Protein AF-A0A934ZPP3-F1 (afdb_monomer)

Structure (mmCIF, N/CA/C/O backbone):
data_AF-A0A934ZPP3-F1
#
_entry.id   AF-A0A934ZPP3-F1
#
loop_
_atom_site.group_PDB
_atom_site.id
_atom_site.type_symbol
_atom_site.label_atom_id
_atom_site.label_alt_id
_atom_site.label_comp_id
_atom_site.label_asym_id
_atom_site.label_entity_id
_atom_site.label_seq_id
_atom_site.pdbx_PDB_ins_code
_atom_site.Cartn_x
_atom_site.Cartn_y
_atom_site.Cartn_z
_atom_site.occupancy
_atom_site.B_iso_or_equiv
_atom_site.auth_seq_id
_atom_site.auth_comp_id
_atom_site.auth_asym_id
_atom_site.auth_atom_id
_atom_site.pdbx_PDB_model_num
ATOM 1 N N . MET A 1 1 ? -15.889 5.547 13.107 1.00 79.88 1 MET A N 1
ATOM 2 C CA . MET A 1 1 ? -14.913 4.543 12.633 1.00 79.88 1 MET A CA 1
ATOM 3 C C . MET A 1 1 ? -13.763 5.293 11.985 1.00 79.88 1 MET A C 1
ATOM 5 O O . MET 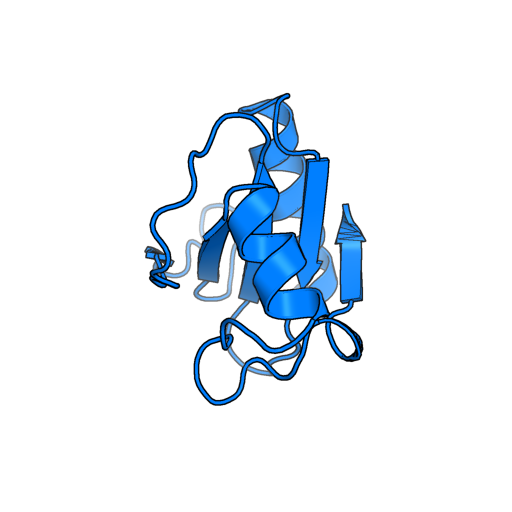A 1 1 ? -14.039 6.279 11.310 1.00 79.88 1 MET A O 1
ATOM 9 N N . LYS A 1 2 ? -12.511 4.902 12.248 1.00 90.88 2 LYS A N 1
ATOM 10 C CA . LYS A 1 2 ? -11.329 5.582 11.697 1.00 90.88 2 LYS A CA 1
ATOM 11 C C . LYS A 1 2 ? -11.332 5.494 10.155 1.00 90.88 2 LYS A C 1
ATOM 13 O O . LYS A 1 2 ? -11.633 4.409 9.657 1.00 90.88 2 LYS A O 1
ATOM 18 N N . PRO A 1 3 ? -11.051 6.563 9.387 1.00 95.50 3 PRO A N 1
ATOM 19 C CA . PRO A 1 3 ? -10.961 6.490 7.925 1.00 95.50 3 PRO A CA 1
ATOM 20 C C . PRO A 1 3 ? -9.889 5.493 7.454 1.00 95.50 3 PRO A C 1
ATOM 22 O O . PRO A 1 3 ? -8.825 5.407 8.065 1.00 95.50 3 PRO A O 1
ATOM 25 N N . ILE A 1 4 ? -10.123 4.790 6.338 1.00 96.88 4 ILE A N 1
ATOM 26 C CA . ILE A 1 4 ? -9.151 3.835 5.760 1.00 96.88 4 ILE A CA 1
ATOM 27 C C . ILE A 1 4 ? -7.798 4.503 5.505 1.00 96.88 4 ILE A C 1
ATOM 29 O O . ILE A 1 4 ? -6.770 3.937 5.854 1.00 96.88 4 ILE A O 1
ATOM 33 N N . LEU A 1 5 ? -7.787 5.732 4.978 1.00 97.44 5 LEU A N 1
ATOM 34 C CA . LEU A 1 5 ? -6.550 6.483 4.742 1.00 97.44 5 LEU A CA 1
ATOM 35 C C . LEU A 1 5 ? -5.753 6.745 6.030 1.00 97.44 5 LEU A C 1
ATOM 37 O O . LEU A 1 5 ? -4.525 6.757 5.999 1.00 97.44 5 LEU A O 1
ATOM 41 N N . GLU A 1 6 ? -6.438 6.981 7.148 1.00 97.50 6 GLU A N 1
ATOM 42 C CA . GLU A 1 6 ? -5.782 7.205 8.437 1.00 97.50 6 GLU A CA 1
ATOM 43 C C . GLU A 1 6 ? -5.149 5.902 8.942 1.00 97.50 6 GLU A C 1
ATOM 45 O O . GLU A 1 6 ? -3.959 5.892 9.241 1.00 97.50 6 GLU A O 1
ATOM 50 N N . VAL A 1 7 ? -5.888 4.783 8.906 1.00 97.75 7 VAL A N 1
ATOM 51 C CA . VAL A 1 7 ? -5.352 3.446 9.240 1.00 97.75 7 VAL A CA 1
ATOM 52 C C . VAL A 1 7 ? -4.180 3.074 8.326 1.00 97.75 7 VAL A C 1
ATOM 54 O O . VAL A 1 7 ? -3.155 2.592 8.795 1.00 97.75 7 VAL A O 1
ATOM 57 N N . ALA A 1 8 ? -4.298 3.330 7.022 1.00 98.25 8 ALA A N 1
ATOM 58 C CA . ALA A 1 8 ? -3.262 3.038 6.037 1.00 98.25 8 ALA A CA 1
ATOM 59 C C . ALA A 1 8 ? -1.956 3.787 6.334 1.00 98.25 8 ALA A C 1
ATOM 61 O O . ALA A 1 8 ? -0.882 3.201 6.249 1.00 98.25 8 ALA A O 1
ATOM 62 N N . ARG A 1 9 ? -2.040 5.067 6.719 1.00 98.12 9 ARG A N 1
ATOM 63 C CA . ARG A 1 9 ? -0.866 5.864 7.109 1.00 98.12 9 ARG A CA 1
ATOM 64 C C . ARG A 1 9 ? -0.231 5.364 8.398 1.00 98.12 9 ARG A C 1
ATOM 66 O O . ARG A 1 9 ? 0.989 5.340 8.490 1.00 98.12 9 ARG A O 1
ATOM 73 N N . GLU A 1 10 ? -1.035 4.969 9.381 1.00 97.44 10 GLU A N 1
ATOM 74 C CA . GLU A 1 10 ? -0.521 4.392 10.627 1.00 97.44 10 GLU A CA 1
ATOM 75 C C . GLU A 1 10 ? 0.239 3.089 10.370 1.00 97.44 10 GLU A C 1
ATOM 77 O O . GLU A 1 10 ? 1.365 2.948 10.841 1.00 97.44 10 GLU A O 1
ATOM 82 N N . LEU A 1 11 ? -0.332 2.185 9.565 1.00 97.50 11 LEU A N 1
ATOM 83 C CA . LEU A 1 11 ? 0.324 0.936 9.173 1.00 97.50 11 LEU A CA 1
ATOM 84 C C . LEU A 1 11 ? 1.605 1.195 8.370 1.00 97.50 11 LEU A C 1
ATOM 86 O O . LEU A 1 11 ? 2.651 0.652 8.710 1.00 97.50 11 LEU A O 1
ATOM 90 N N . ALA A 1 12 ? 1.554 2.082 7.371 1.00 97.75 12 ALA A N 1
ATOM 91 C CA . ALA A 1 12 ? 2.723 2.444 6.570 1.00 97.75 12 ALA A CA 1
ATOM 92 C C . ALA A 1 12 ? 3.860 3.022 7.432 1.00 97.75 12 ALA A C 1
ATOM 94 O O . ALA A 1 12 ? 5.023 2.661 7.262 1.00 97.75 12 ALA A O 1
ATOM 95 N N . ASN A 1 13 ? 3.533 3.896 8.389 1.00 96.62 13 ASN A N 1
ATOM 96 C CA . ASN A 1 13 ? 4.518 4.468 9.305 1.00 96.62 13 ASN A CA 1
ATOM 97 C C . ASN A 1 13 ? 5.098 3.416 10.257 1.00 96.62 13 ASN A C 1
ATOM 99 O O . ASN A 1 13 ? 6.300 3.444 10.515 1.00 96.62 13 ASN A O 1
ATOM 103 N N . ALA A 1 14 ? 4.270 2.495 10.760 1.00 95.00 14 ALA A N 1
ATOM 104 C CA . ALA A 1 14 ? 4.731 1.395 11.599 1.00 95.00 14 ALA A CA 1
ATOM 105 C C . ALA A 1 14 ? 5.696 0.481 10.830 1.00 95.00 14 ALA A C 1
ATOM 107 O O . ALA A 1 14 ? 6.786 0.206 11.316 1.00 95.00 14 ALA A O 1
ATOM 108 N N . HIS A 1 15 ? 5.357 0.090 9.599 1.00 93.81 15 HIS A N 1
ATOM 109 C CA . HIS A 1 15 ? 6.235 -0.743 8.775 1.00 93.81 15 HIS A CA 1
ATOM 110 C C . HIS A 1 15 ? 7.559 -0.044 8.449 1.00 93.81 15 HIS A C 1
ATOM 112 O O . HIS A 1 15 ? 8.605 -0.659 8.591 1.00 93.81 15 HIS A O 1
ATOM 118 N N . ARG A 1 16 ? 7.556 1.256 8.122 1.00 94.75 16 ARG A N 1
ATOM 119 C CA . ARG A 1 16 ? 8.798 2.027 7.899 1.00 94.75 16 ARG A CA 1
ATOM 120 C C . ARG A 1 16 ? 9.672 2.184 9.148 1.00 94.75 16 ARG A C 1
ATOM 122 O O . ARG A 1 16 ? 10.877 2.413 9.028 1.00 94.75 16 ARG A O 1
ATOM 129 N N . ALA A 1 17 ? 9.065 2.163 10.333 1.00 95.12 17 ALA A N 1
ATOM 130 C CA . ALA A 1 17 ? 9.803 2.208 11.590 1.00 95.12 17 ALA A CA 1
ATOM 131 C C . ALA A 1 17 ? 10.518 0.877 11.870 1.00 95.12 17 ALA A C 1
ATOM 133 O O . ALA A 1 17 ? 11.606 0.900 12.439 1.00 95.12 17 ALA A O 1
ATOM 134 N N . GLU A 1 18 ? 9.934 -0.243 11.435 1.00 94.19 18 GLU A N 1
ATOM 135 C CA . GLU A 1 18 ? 10.508 -1.589 11.563 1.00 94.19 18 GLU A CA 1
ATOM 136 C C . GLU A 1 18 ? 11.478 -1.938 10.414 1.00 94.19 18 GLU A C 1
ATOM 138 O O . GLU A 1 18 ? 12.531 -2.525 10.654 1.00 94.19 18 GLU A O 1
ATOM 143 N N . ASP A 1 19 ? 11.164 -1.545 9.173 1.00 92.94 19 ASP A N 1
ATOM 144 C CA . ASP A 1 19 ? 12.009 -1.708 7.984 1.00 92.94 19 ASP A CA 1
ATOM 145 C C . ASP A 1 19 ? 12.388 -0.350 7.371 1.00 92.94 19 ASP A C 1
ATOM 147 O O . ASP A 1 19 ? 11.654 0.252 6.579 1.00 92.94 19 ASP A O 1
ATOM 151 N N . HIS A 1 20 ? 13.599 0.109 7.689 1.00 93.69 20 HIS A N 1
ATOM 152 C CA . HIS A 1 20 ? 14.168 1.341 7.141 1.00 93.69 20 HIS A CA 1
ATOM 153 C C . HIS A 1 20 ? 14.487 1.270 5.637 1.00 93.69 20 HIS A C 1
ATOM 155 O O . HIS A 1 20 ? 14.711 2.314 5.014 1.00 93.69 20 HIS A O 1
ATOM 161 N N . GLU A 1 21 ? 14.485 0.078 5.029 1.00 96.69 21 GLU A N 1
ATOM 162 C CA . GLU A 1 21 ? 14.655 -0.077 3.584 1.00 96.69 21 GLU A CA 1
ATOM 163 C C . GLU A 1 21 ? 13.359 0.130 2.797 1.00 96.69 21 GLU A C 1
ATOM 165 O O . GLU A 1 21 ? 13.428 0.295 1.575 1.00 96.69 21 GLU A O 1
ATOM 170 N N . THR A 1 22 ? 12.206 0.243 3.469 1.00 96.94 22 THR A N 1
ATOM 171 C CA . THR A 1 22 ? 10.945 0.643 2.833 1.00 96.94 22 THR A CA 1
ATOM 172 C C . THR A 1 22 ? 11.068 2.066 2.278 1.00 96.94 22 THR A C 1
ATOM 174 O O . THR A 1 22 ? 11.155 3.060 3.009 1.00 96.94 22 THR A O 1
ATOM 177 N N . LYS A 1 23 ? 11.094 2.182 0.947 1.00 96.19 23 LYS A N 1
ATOM 178 C CA . LYS A 1 23 ? 11.320 3.444 0.229 1.00 96.19 23 LYS A CA 1
ATOM 179 C C . LYS A 1 23 ? 10.022 4.203 0.006 1.00 96.19 23 LYS A C 1
ATOM 181 O O . LYS A 1 23 ? 9.999 5.425 0.184 1.00 96.19 23 LYS A O 1
ATOM 186 N N . SER A 1 24 ? 8.956 3.494 -0.349 1.00 97.75 24 SER A N 1
ATOM 187 C CA . SER A 1 24 ? 7.637 4.074 -0.593 1.00 97.75 24 SER A CA 1
ATOM 188 C C . SER A 1 24 ? 6.517 3.112 -0.232 1.00 97.75 24 SER A C 1
ATOM 190 O O . SER A 1 24 ? 6.638 1.899 -0.390 1.00 97.75 24 SER A O 1
ATOM 192 N N . VAL A 1 25 ? 5.403 3.684 0.224 1.00 98.50 25 VAL A N 1
ATOM 193 C CA . VAL A 1 25 ? 4.157 2.953 0.457 1.00 98.50 25 VAL A CA 1
ATOM 194 C C . VAL A 1 25 ? 3.023 3.638 -0.289 1.00 98.50 25 VAL A C 1
ATOM 196 O O . VAL A 1 25 ? 2.838 4.857 -0.200 1.00 98.50 25 VAL A O 1
ATOM 199 N N . TYR A 1 26 ? 2.240 2.845 -1.009 1.00 98.69 26 TYR A N 1
ATOM 200 C CA . TYR A 1 26 ? 1.097 3.300 -1.782 1.00 98.69 26 TYR A CA 1
ATOM 201 C C . TYR A 1 26 ? -0.189 2.639 -1.295 1.00 98.69 26 TYR A C 1
ATOM 203 O O . TYR A 1 26 ? -0.203 1.466 -0.939 1.00 98.69 26 TYR A O 1
ATOM 211 N N . LEU A 1 27 ? -1.282 3.394 -1.319 1.00 98.62 27 LEU A N 1
ATOM 212 C CA . LEU A 1 27 ? -2.633 2.927 -1.046 1.00 98.62 27 LEU A CA 1
ATOM 213 C C . LEU A 1 27 ? -3.356 2.652 -2.368 1.00 98.62 27 LEU A C 1
ATOM 215 O O . LEU A 1 27 ? -3.500 3.559 -3.196 1.00 98.62 27 LEU A O 1
ATOM 219 N N . ALA A 1 28 ? -3.851 1.425 -2.530 1.00 98.31 28 ALA A N 1
ATOM 220 C CA . ALA A 1 28 ? -4.872 1.104 -3.521 1.00 98.31 28 ALA A CA 1
ATOM 221 C C . ALA A 1 28 ? -6.255 1.333 -2.896 1.00 98.31 28 ALA A C 1
ATOM 223 O O . ALA A 1 28 ? -6.586 0.735 -1.872 1.00 98.31 28 ALA A O 1
ATOM 224 N N . GLU A 1 29 ? -7.058 2.219 -3.482 1.00 95.94 29 GLU A N 1
ATOM 225 C CA . GLU A 1 29 ? -8.357 2.597 -2.912 1.00 95.94 29 GLU A CA 1
ATOM 226 C C . GLU A 1 29 ? -9.323 1.400 -2.867 1.00 95.94 29 GLU A C 1
ATOM 228 O O . GLU A 1 29 ? -9.495 0.657 -3.838 1.00 95.94 29 GLU A O 1
ATO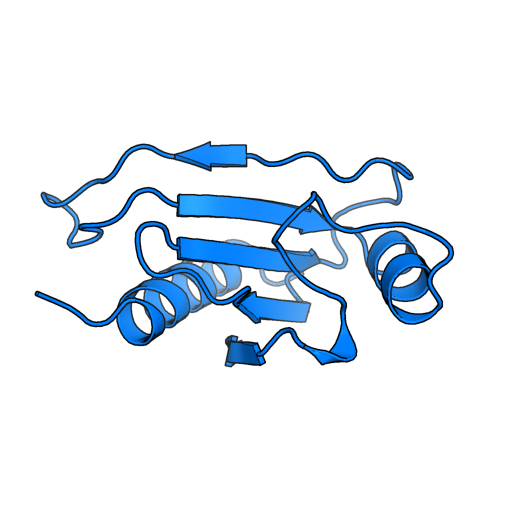M 233 N N . ASN A 1 30 ? -9.963 1.212 -1.715 1.00 96.19 30 ASN A N 1
ATOM 234 C CA . ASN A 1 30 ? -10.999 0.213 -1.492 1.00 96.19 30 ASN A CA 1
ATOM 235 C C . ASN A 1 30 ? -11.896 0.646 -0.323 1.00 96.19 30 ASN A C 1
ATOM 237 O O . ASN A 1 30 ? -11.432 1.304 0.604 1.00 96.19 30 ASN A O 1
ATOM 241 N N . GLU A 1 31 ? -13.174 0.271 -0.353 1.00 93.12 31 GLU A N 1
ATOM 242 C CA . GLU A 1 31 ? -14.161 0.690 0.655 1.00 93.12 31 GLU A CA 1
ATOM 243 C C . GLU A 1 31 ? -14.232 -0.231 1.888 1.00 93.12 31 GLU A C 1
ATOM 245 O O . GLU A 1 31 ? -14.921 0.087 2.859 1.00 93.12 31 GLU A O 1
ATOM 250 N N . HIS A 1 32 ? -13.563 -1.388 1.864 1.00 94.81 32 HIS A N 1
ATOM 251 C CA . HIS A 1 32 ? -13.772 -2.469 2.837 1.00 94.81 32 HIS A CA 1
ATOM 252 C C . HIS A 1 32 ? -12.485 -2.998 3.487 1.00 94.81 32 HIS A C 1
ATOM 254 O O . HIS A 1 32 ? -12.538 -3.493 4.613 1.00 94.81 32 HIS A O 1
ATOM 260 N N . GLU A 1 33 ? -11.337 -2.901 2.816 1.00 97.50 33 GLU A N 1
ATOM 261 C CA . GLU A 1 33 ? -10.036 -3.336 3.335 1.00 97.50 33 GLU A CA 1
ATOM 262 C C . GLU A 1 33 ? -8.943 -2.302 3.029 1.00 97.50 33 GLU A C 1
ATOM 264 O O . GLU A 1 33 ? -9.028 -1.545 2.063 1.00 97.50 33 GLU A O 1
ATOM 269 N N . VAL A 1 34 ? -7.896 -2.270 3.849 1.00 98.44 34 VAL A N 1
ATOM 270 C CA . VAL A 1 34 ? -6.701 -1.459 3.590 1.00 98.44 34 VAL A CA 1
ATOM 271 C C . VAL A 1 34 ? -5.801 -2.231 2.625 1.00 98.44 34 VAL A C 1
ATOM 273 O O . VAL A 1 34 ? -5.399 -3.349 2.930 1.00 98.44 34 VAL A O 1
ATOM 276 N N . ARG A 1 35 ? -5.459 -1.653 1.473 1.00 98.69 35 ARG A N 1
ATOM 277 C CA . ARG A 1 35 ? -4.581 -2.287 0.476 1.00 98.69 35 ARG A CA 1
ATOM 278 C C . ARG A 1 35 ? -3.306 -1.480 0.298 1.00 98.69 35 ARG A C 1
ATOM 280 O O . ARG A 1 35 ? -3.365 -0.361 -0.209 1.00 98.69 35 ARG A O 1
ATOM 287 N N . LEU A 1 36 ? -2.175 -2.039 0.708 1.00 98.69 36 LEU A N 1
ATOM 288 C CA . LEU A 1 36 ? -0.877 -1.377 0.642 1.00 98.69 36 LEU A CA 1
ATOM 289 C C . LEU A 1 36 ? 0.028 -2.042 -0.387 1.00 98.69 36 LEU A C 1
ATOM 291 O O . LEU A 1 36 ? 0.079 -3.266 -0.481 1.00 98.69 36 LEU A O 1
ATOM 295 N N . VAL A 1 37 ? 0.753 -1.220 -1.135 1.00 98.56 37 VAL A N 1
ATOM 296 C CA . VAL A 1 37 ? 1.914 -1.635 -1.922 1.00 98.56 37 VAL A CA 1
ATOM 297 C C . VAL A 1 37 ? 3.138 -1.015 -1.277 1.00 98.56 37 VAL A C 1
ATOM 299 O O . VAL A 1 37 ? 3.240 0.209 -1.216 1.00 98.56 37 VAL A O 1
ATOM 302 N N . GLU A 1 38 ? 4.042 -1.845 -0.786 1.00 98.12 38 GLU A N 1
ATOM 303 C CA . GLU A 1 38 ? 5.273 -1.430 -0.123 1.00 98.12 38 GLU A CA 1
ATOM 304 C C . GLU A 1 38 ? 6.449 -1.781 -1.018 1.00 98.12 38 GLU A C 1
ATOM 306 O O . GLU A 1 38 ? 6.641 -2.939 -1.390 1.00 98.12 38 GLU A O 1
ATOM 311 N N . VAL A 1 39 ? 7.219 -0.760 -1.380 1.00 98.06 39 VAL A N 1
ATOM 312 C CA . VAL A 1 39 ? 8.417 -0.899 -2.201 1.00 98.06 39 VAL A CA 1
ATOM 313 C C . VAL A 1 39 ? 9.617 -0.774 -1.282 1.00 98.06 39 VAL A C 1
ATOM 315 O O . VAL A 1 39 ? 9.836 0.284 -0.681 1.00 98.06 39 VAL A O 1
ATOM 318 N N . SER A 1 40 ? 10.392 -1.846 -1.162 1.00 96.88 40 SER A N 1
ATOM 319 C CA . SER A 1 40 ? 11.543 -1.910 -0.264 1.00 96.88 40 SER A CA 1
ATOM 320 C C . SER A 1 40 ? 12.823 -2.275 -1.007 1.00 96.88 40 SER A C 1
ATOM 322 O O . SER A 1 40 ? 12.826 -3.086 -1.932 1.00 96.88 40 SER A O 1
ATOM 324 N N . GLY A 1 41 ? 13.931 -1.665 -0.583 1.00 95.75 41 GLY A N 1
ATOM 325 C CA . GLY A 1 41 ? 15.272 -2.003 -1.066 1.00 95.75 41 GLY A CA 1
ATOM 326 C C . GLY A 1 41 ? 15.803 -3.329 -0.514 1.00 95.75 41 GLY A C 1
ATOM 327 O O . GLY A 1 41 ? 16.780 -3.856 -1.038 1.00 95.75 41 GLY A O 1
ATOM 328 N N . SER A 1 42 ? 15.170 -3.880 0.527 1.00 92.44 42 SER A N 1
ATOM 329 C CA . SER A 1 42 ? 15.558 -5.158 1.138 1.00 92.44 42 SER A CA 1
ATOM 330 C C . SER A 1 42 ? 14.962 -6.378 0.423 1.00 92.44 42 SER A C 1
ATOM 332 O O . SER A 1 42 ? 15.357 -7.510 0.707 1.00 92.44 42 SER A O 1
ATOM 334 N N . ILE A 1 43 ? 14.033 -6.162 -0.516 1.00 91.69 43 ILE A N 1
ATOM 335 C CA . ILE A 1 43 ? 13.314 -7.209 -1.244 1.00 91.69 43 ILE A CA 1
ATOM 336 C C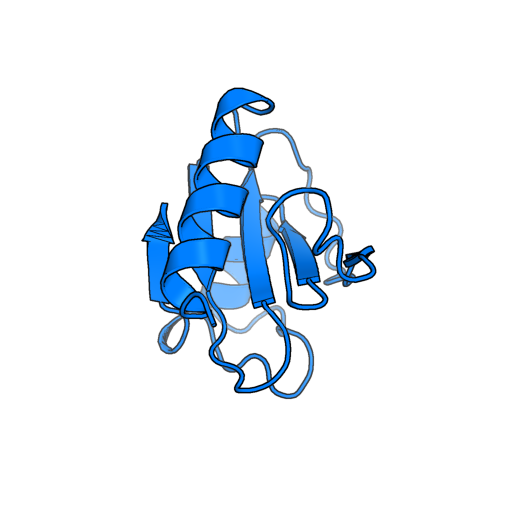 . ILE A 1 43 ? 13.893 -7.330 -2.656 1.00 91.69 43 ILE A C 1
ATOM 338 O O . ILE A 1 43 ? 13.951 -6.355 -3.403 1.00 91.69 43 ILE A O 1
ATOM 342 N N . GLY A 1 44 ? 14.319 -8.537 -3.031 1.00 91.19 44 GLY A N 1
ATOM 343 C CA . GLY A 1 44 ? 14.736 -8.838 -4.403 1.00 91.19 44 GLY A CA 1
ATOM 344 C C . GLY A 1 44 ? 13.545 -9.000 -5.351 1.00 91.19 44 GLY A C 1
ATOM 345 O O . GLY A 1 44 ? 12.429 -9.274 -4.912 1.00 91.19 44 GLY A O 1
ATOM 346 N N . SER A 1 45 ? 13.782 -8.877 -6.659 1.00 92.06 45 SER A N 1
ATOM 347 C CA . SER A 1 45 ? 12.756 -9.189 -7.661 1.00 92.06 45 SER A CA 1
ATOM 348 C C . SER A 1 45 ? 12.403 -10.675 -7.627 1.00 92.06 45 SER A C 1
ATOM 350 O O . SER A 1 45 ? 13.281 -11.539 -7.683 1.00 92.06 45 SER A O 1
ATOM 352 N N . SER A 1 46 ? 11.106 -10.964 -7.564 1.00 88.62 46 SER A N 1
ATOM 353 C CA . SER A 1 46 ? 10.569 -12.313 -7.770 1.00 88.62 46 SER A CA 1
ATOM 354 C C . SER A 1 46 ? 9.855 -12.439 -9.115 1.00 88.62 46 SER A C 1
ATOM 356 O O . SER A 1 46 ? 9.708 -13.541 -9.640 1.00 88.62 46 SER A O 1
ATOM 358 N N . GLY A 1 47 ? 9.407 -11.311 -9.681 1.00 90.88 47 GLY A N 1
ATOM 359 C CA . GLY A 1 47 ? 8.499 -11.291 -10.821 1.00 90.88 47 GLY A CA 1
ATOM 360 C C . GLY A 1 47 ? 7.083 -11.771 -10.499 1.00 90.88 47 GLY A C 1
ATOM 361 O O . GLY A 1 47 ? 6.270 -11.876 -11.416 1.00 90.88 47 GLY A O 1
ATOM 362 N N . GLU A 1 48 ? 6.775 -12.030 -9.228 1.00 92.75 48 GLU A N 1
ATOM 363 C CA . GLU A 1 48 ? 5.451 -12.391 -8.738 1.00 92.75 48 GLU A CA 1
ATOM 364 C C . GLU A 1 48 ? 4.907 -11.292 -7.818 1.00 92.75 48 GLU A C 1
ATOM 366 O O . GLU A 1 48 ? 5.619 -10.718 -6.999 1.00 92.75 48 GLU A O 1
ATOM 371 N N . VAL A 1 49 ? 3.608 -11.008 -7.930 1.00 96.44 49 VAL A N 1
ATOM 372 C CA . VAL A 1 49 ? 2.925 -10.011 -7.095 1.00 96.44 49 VAL A CA 1
ATOM 373 C C . VAL A 1 49 ? 1.963 -10.736 -6.160 1.00 96.44 49 VAL A C 1
ATOM 375 O O . VAL A 1 49 ? 0.809 -11.000 -6.507 1.00 96.44 49 VAL A O 1
ATOM 378 N N . LEU A 1 50 ? 2.460 -11.104 -4.976 1.00 95.56 50 LEU A N 1
ATOM 379 C CA . LEU A 1 50 ? 1.741 -11.953 -4.025 1.00 95.56 50 LEU A CA 1
ATOM 380 C C . LEU A 1 50 ? 1.135 -11.143 -2.860 1.00 95.56 50 LEU A C 1
ATOM 382 O O . LEU A 1 50 ? 1.870 -10.479 -2.130 1.00 95.56 50 LEU A O 1
ATOM 386 N N . PRO A 1 51 ? -0.196 -11.202 -2.645 1.00 97.31 51 PRO A N 1
ATOM 387 C CA . PRO A 1 51 ? -0.860 -10.518 -1.537 1.00 97.31 51 PRO A CA 1
ATOM 388 C C . PRO A 1 51 ? -0.717 -11.258 -0.205 1.00 97.31 51 PRO A C 1
ATOM 390 O O . PRO A 1 51 ? -1.186 -12.387 -0.053 1.00 97.31 51 PRO A O 1
ATOM 393 N N . PHE A 1 52 ? -0.190 -10.563 0.803 1.00 96.56 52 PHE A N 1
ATOM 394 C CA . PHE A 1 52 ? -0.225 -10.986 2.202 1.00 96.56 52 PHE A CA 1
ATOM 395 C C . PHE A 1 52 ? -1.465 -10.422 2.888 1.00 96.56 52 PHE A C 1
ATOM 397 O O . PHE A 1 52 ? -1.682 -9.214 2.885 1.00 96.56 52 PHE A O 1
ATOM 404 N N . ARG A 1 53 ? -2.298 -11.294 3.465 1.00 97.88 53 ARG A N 1
ATOM 405 C CA . ARG A 1 53 ? -3.578 -10.915 4.080 1.00 97.88 53 ARG A CA 1
ATOM 406 C C . ARG A 1 53 ? -3.505 -10.986 5.597 1.00 97.88 53 ARG A C 1
ATOM 408 O O . ARG A 1 53 ? -3.103 -12.006 6.152 1.00 97.88 53 ARG A O 1
ATOM 415 N N . PHE A 1 54 ? -4.000 -9.944 6.249 1.00 97.81 54 PHE A N 1
ATOM 416 C CA . PHE A 1 54 ? -4.115 -9.853 7.696 1.00 97.81 54 PHE A CA 1
ATOM 417 C C . PHE A 1 54 ? -5.579 -9.666 8.091 1.00 97.81 54 PHE A C 1
ATOM 419 O O . PHE A 1 54 ? -6.330 -8.907 7.471 1.00 97.81 54 PHE A O 1
ATOM 426 N N . ALA A 1 55 ? -5.990 -10.370 9.144 1.00 98.00 55 ALA A N 1
ATOM 427 C CA . ALA A 1 55 ? -7.298 -10.164 9.747 1.00 98.00 55 ALA A CA 1
ATOM 428 C C . ALA A 1 55 ? -7.359 -8.787 10.443 1.00 98.00 55 ALA A C 1
ATOM 430 O O . ALA A 1 55 ? -6.330 -8.320 10.941 1.00 98.00 55 ALA A O 1
ATOM 431 N N . PRO A 1 56 ? -8.546 -8.156 10.538 1.00 97.81 56 PRO A N 1
ATOM 432 C CA . PRO A 1 56 ? -8.719 -6.959 11.351 1.00 97.81 56 PRO A CA 1
ATOM 433 C C . PRO A 1 56 ? -8.265 -7.195 12.796 1.00 97.81 56 PRO A C 1
ATOM 435 O O . PRO A 1 56 ? -8.507 -8.260 13.370 1.00 97.81 56 PRO A O 1
ATOM 438 N N . ARG A 1 57 ? -7.679 -6.168 13.412 1.00 96.88 57 ARG A N 1
ATOM 439 C CA . ARG A 1 57 ? -7.320 -6.134 14.837 1.00 96.88 57 ARG A CA 1
ATOM 440 C C . ARG A 1 57 ? -7.889 -4.875 15.493 1.00 96.88 57 ARG A C 1
ATOM 442 O O . ARG A 1 57 ? -7.135 -3.948 15.805 1.00 96.88 57 ARG A O 1
ATOM 449 N N . PRO A 1 58 ? -9.222 -4.796 15.697 1.00 96.25 58 PRO A N 1
ATOM 450 C CA . PRO A 1 58 ? -9.849 -3.625 16.310 1.00 96.25 58 PRO A CA 1
ATOM 451 C C . PRO A 1 58 ? -9.316 -3.343 17.720 1.00 96.25 58 PRO A C 1
ATOM 453 O O . PRO A 1 58 ? -9.264 -2.188 18.132 1.00 96.25 58 PRO A O 1
ATOM 456 N N . ASP A 1 59 ? -8.873 -4.385 18.428 1.00 96.50 59 ASP A N 1
ATOM 457 C CA . ASP A 1 59 ? -8.217 -4.309 19.735 1.00 96.50 59 ASP A CA 1
ATOM 458 C C . ASP A 1 59 ? -6.881 -3.547 19.704 1.00 96.50 59 ASP A C 1
ATOM 460 O O . ASP A 1 59 ? -6.474 -2.988 20.718 1.00 96.50 59 ASP A O 1
ATOM 464 N N . LEU A 1 60 ? -6.238 -3.469 18.535 1.00 94.00 60 LEU A N 1
ATOM 465 C CA . LEU A 1 60 ? -5.020 -2.693 18.280 1.00 94.00 60 LEU A CA 1
ATOM 466 C C . LEU A 1 60 ? -5.288 -1.421 17.459 1.00 94.00 60 LEU A C 1
ATOM 468 O O . LEU A 1 60 ? -4.359 -0.808 16.944 1.00 94.00 60 LEU A O 1
ATOM 472 N N . GLY A 1 61 ? -6.553 -1.023 17.295 1.00 94.06 61 GLY A N 1
ATOM 473 C CA . GLY A 1 61 ? -6.912 0.165 16.517 1.00 94.06 61 GLY A CA 1
ATOM 474 C C . GLY A 1 61 ? -6.865 -0.018 14.995 1.00 94.06 61 GLY A C 1
ATOM 475 O O . GLY A 1 61 ? -6.947 0.978 14.277 1.00 94.06 61 GLY A O 1
ATOM 476 N N . VAL A 1 62 ? -6.803 -1.260 14.497 1.00 96.38 62 VAL A N 1
ATOM 477 C CA . VAL A 1 62 ? -6.843 -1.606 13.063 1.00 96.38 62 VAL A CA 1
ATOM 478 C C . VAL A 1 62 ? -8.200 -2.255 12.742 1.00 96.38 62 VAL A C 1
ATOM 480 O O . VAL A 1 62 ? -8.334 -3.478 12.791 1.00 96.38 62 VAL A O 1
ATOM 483 N N . PRO A 1 63 ? -9.258 -1.466 12.468 1.00 96.88 63 PRO A N 1
ATOM 484 C CA . PRO A 1 63 ? -10.622 -1.988 12.347 1.00 96.88 63 PRO A CA 1
ATOM 485 C C . PRO A 1 63 ? -10.914 -2.695 11.015 1.00 96.88 63 PRO A C 1
ATOM 487 O O . PRO A 1 63 ? -11.948 -3.347 10.900 1.00 96.88 63 PRO A O 1
ATOM 490 N N . TYR A 1 64 ? -10.035 -2.567 10.020 1.00 97.88 64 TYR A N 1
ATOM 491 C CA . TYR A 1 64 ? -10.198 -3.166 8.694 1.00 97.88 64 TYR A CA 1
ATOM 492 C C . TYR A 1 64 ? -9.264 -4.358 8.521 1.00 97.88 64 TYR A C 1
ATOM 494 O O . TYR A 1 64 ? -8.188 -4.397 9.117 1.00 97.88 64 TYR A O 1
ATOM 502 N N . ALA A 1 65 ? -9.647 -5.299 7.659 1.00 98.12 65 ALA A N 1
ATOM 503 C CA . ALA A 1 65 ? -8.683 -6.249 7.124 1.00 98.12 65 ALA A CA 1
ATOM 504 C C . ALA A 1 65 ? -7.645 -5.468 6.314 1.00 98.12 65 ALA A C 1
ATOM 506 O O . ALA A 1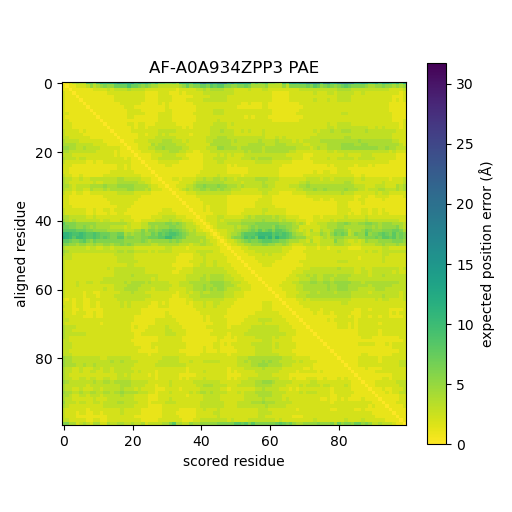 65 ? -7.971 -4.425 5.733 1.00 98.12 65 ALA A O 1
ATOM 507 N N . SER A 1 66 ? -6.413 -5.961 6.268 1.00 98.12 66 SER A N 1
ATOM 508 C CA . SER A 1 66 ? -5.377 -5.366 5.434 1.00 98.12 66 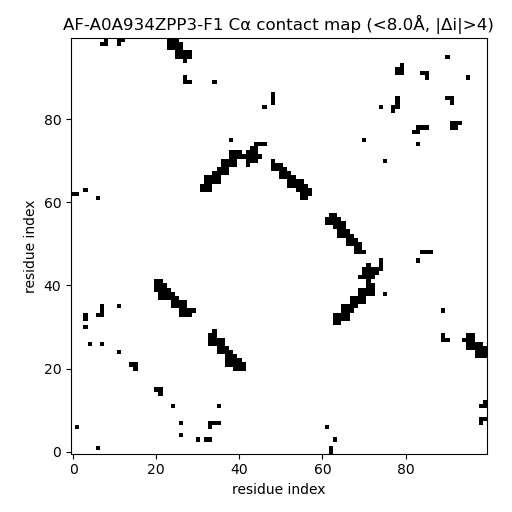SER A CA 1
ATOM 509 C C . SER A 1 66 ? -4.759 -6.395 4.503 1.00 98.12 66 SER A C 1
ATOM 511 O O . SER A 1 66 ? -4.663 -7.586 4.809 1.00 98.12 66 SER A O 1
ATOM 513 N N . VAL A 1 67 ? -4.367 -5.921 3.328 1.00 98.44 67 VAL A N 1
ATOM 514 C CA . VAL A 1 67 ? -3.643 -6.691 2.329 1.00 98.44 67 VAL A CA 1
ATOM 515 C C . VAL A 1 67 ? -2.418 -5.896 1.930 1.00 98.44 67 VAL A C 1
ATOM 517 O O . VAL A 1 67 ? -2.537 -4.720 1.593 1.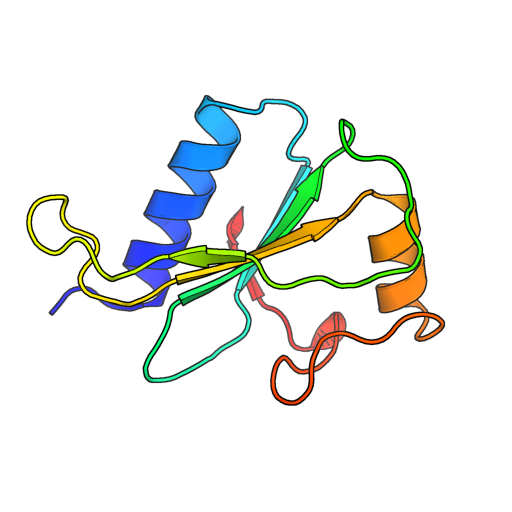00 98.44 67 VAL A O 1
ATOM 520 N N . VAL A 1 68 ? -1.256 -6.533 1.965 1.00 98.00 68 VAL A N 1
ATOM 521 C CA . VAL A 1 68 ? 0.022 -5.898 1.651 1.00 98.00 68 VAL A CA 1
ATOM 522 C C . VAL A 1 68 ? 0.677 -6.639 0.494 1.00 98.00 68 VAL A C 1
ATOM 524 O O . VAL A 1 68 ? 0.768 -7.868 0.506 1.00 98.00 68 VAL A O 1
ATOM 527 N N . LEU A 1 69 ? 1.112 -5.888 -0.510 1.00 98.00 69 LEU A N 1
ATOM 528 C CA . LEU A 1 69 ? 2.045 -6.336 -1.535 1.00 98.00 69 LEU A CA 1
ATOM 529 C C . LEU A 1 69 ? 3.427 -5.831 -1.150 1.00 98.00 69 LEU A C 1
ATOM 531 O O . LEU A 1 69 ? 3.614 -4.628 -0.994 1.00 98.00 69 LEU A O 1
ATOM 535 N N . LEU A 1 70 ? 4.368 -6.755 -0.996 1.00 96.75 70 LEU A N 1
ATOM 536 C CA . LEU A 1 70 ? 5.758 -6.456 -0.683 1.00 96.75 70 LEU A CA 1
ATOM 537 C C . LEU A 1 70 ? 6.571 -6.620 -1.965 1.00 96.75 70 LEU A C 1
ATOM 539 O O . LEU A 1 70 ? 6.647 -7.725 -2.501 1.00 96.75 70 LEU A O 1
ATOM 543 N N . LEU A 1 71 ? 7.127 -5.526 -2.475 1.00 97.69 71 LEU A N 1
ATOM 544 C CA . LEU A 1 71 ? 7.810 -5.491 -3.763 1.00 97.69 71 LEU A CA 1
ATOM 545 C C . LEU A 1 71 ? 9.240 -4.984 -3.608 1.00 97.69 71 LEU A C 1
ATOM 547 O O . LEU A 1 71 ? 9.508 -4.034 -2.870 1.00 97.69 71 LEU A O 1
ATOM 551 N N . GLY A 1 72 ? 10.147 -5.597 -4.364 1.00 97.38 72 GLY A N 1
ATOM 552 C CA . GLY A 1 72 ? 11.449 -5.007 -4.640 1.00 97.38 72 GLY A CA 1
ATOM 553 C C . GLY A 1 72 ? 11.324 -3.811 -5.582 1.00 97.38 72 GLY A C 1
ATOM 554 O O . GLY A 1 72 ? 10.330 -3.671 -6.302 1.00 97.38 72 GLY A O 1
ATOM 555 N N . VAL A 1 73 ? 12.354 -2.965 -5.607 1.00 97.44 73 VAL A N 1
ATOM 556 C CA . VAL A 1 73 ? 12.418 -1.789 -6.494 1.00 97.44 73 VAL A CA 1
ATOM 557 C C . VAL A 1 73 ? 12.241 -2.191 -7.964 1.00 97.44 73 VAL A C 1
ATOM 559 O O . VAL A 1 73 ? 11.404 -1.613 -8.649 1.00 97.44 73 VAL A O 1
ATOM 562 N N . ASP A 1 74 ? 12.924 -3.244 -8.413 1.00 97.81 74 ASP A N 1
ATOM 563 C CA . ASP A 1 74 ? 12.855 -3.722 -9.801 1.00 97.81 74 ASP A CA 1
ATOM 564 C C . ASP A 1 74 ? 11.443 -4.198 -10.205 1.00 97.81 74 ASP A C 1
ATOM 566 O O . ASP A 1 74 ? 10.987 -3.955 -11.322 1.00 97.81 74 ASP A O 1
ATOM 570 N N . ASP A 1 75 ? 10.719 -4.876 -9.304 1.00 98.25 75 ASP A N 1
ATOM 571 C CA . ASP A 1 75 ? 9.343 -5.317 -9.581 1.00 98.25 75 ASP A CA 1
ATOM 572 C C . ASP A 1 75 ? 8.383 -4.122 -9.620 1.00 98.25 75 ASP A C 1
ATOM 574 O O . ASP A 1 75 ? 7.466 -4.096 -10.442 1.00 98.25 75 ASP A O 1
ATOM 578 N N . TRP A 1 76 ? 8.615 -3.104 -8.786 1.00 98.25 76 TRP A N 1
ATOM 579 C CA . TRP A 1 76 ? 7.862 -1.855 -8.853 1.00 98.25 76 TRP A CA 1
ATOM 580 C C . TRP A 1 76 ? 8.097 -1.110 -10.175 1.00 98.25 76 TRP A C 1
ATOM 582 O O . TRP A 1 76 ? 7.124 -0.722 -10.819 1.00 98.25 76 TRP A O 1
ATOM 592 N N . GLU A 1 77 ? 9.343 -0.990 -10.640 1.00 98.12 77 GLU A N 1
ATOM 593 C CA . GLU A 1 77 ? 9.664 -0.372 -11.938 1.00 98.12 77 GLU A CA 1
ATOM 594 C C . GLU A 1 77 ? 8.964 -1.092 -13.103 1.00 98.12 77 GLU A C 1
ATOM 596 O O . GLU A 1 77 ? 8.397 -0.462 -13.998 1.00 98.12 77 GLU A O 1
ATOM 601 N N . ARG A 1 78 ? 8.927 -2.429 -13.075 1.00 98.31 78 ARG A N 1
ATOM 602 C CA . ARG A 1 78 ? 8.186 -3.227 -14.065 1.00 98.31 78 ARG A CA 1
ATOM 603 C C . ARG A 1 78 ? 6.683 -2.965 -14.014 1.00 98.31 78 ARG A C 1
ATOM 605 O O . ARG A 1 78 ? 6.040 -2.945 -15.061 1.00 98.31 78 ARG A O 1
ATOM 612 N N . ILE A 1 79 ? 6.109 -2.741 -12.832 1.00 98.25 79 ILE A N 1
ATOM 613 C CA . ILE A 1 79 ? 4.697 -2.351 -12.694 1.00 98.25 79 ILE A CA 1
ATOM 614 C C . ILE A 1 79 ? 4.457 -0.941 -13.238 1.00 98.25 79 ILE A C 1
ATOM 616 O O . ILE A 1 79 ? 3.450 -0.709 -13.908 1.00 98.25 79 ILE A O 1
ATOM 620 N N . GLU A 1 80 ? 5.372 -0.002 -12.998 1.00 98.00 80 GLU A N 1
ATOM 621 C CA . GLU A 1 80 ? 5.279 1.361 -13.531 1.00 98.00 80 GLU A CA 1
ATOM 622 C C . GLU A 1 80 ? 5.305 1.384 -15.066 1.00 98.00 80 GLU A C 1
ATOM 624 O O . GLU A 1 80 ? 4.557 2.157 -15.674 1.00 98.00 80 GLU A O 1
ATOM 629 N N . HIS A 1 81 ? 6.093 0.499 -15.685 1.00 97.38 81 HIS A N 1
ATOM 630 C CA . HIS A 1 81 ? 6.167 0.327 -17.140 1.00 97.38 81 HIS A CA 1
ATOM 631 C C . HIS A 1 81 ? 5.075 -0.578 -17.736 1.00 97.38 81 HIS A C 1
ATOM 633 O O . HIS A 1 81 ? 4.874 -0.571 -18.950 1.00 97.38 81 HIS A O 1
ATOM 639 N N . GLY A 1 82 ? 4.333 -1.316 -16.906 1.00 96.62 82 GLY A N 1
ATOM 640 C CA . GLY A 1 82 ? 3.281 -2.239 -17.346 1.00 96.62 82 GLY A CA 1
ATOM 641 C C . GLY A 1 82 ? 3.769 -3.638 -17.748 1.00 96.62 82 GLY A C 1
ATOM 642 O O . GLY A 1 82 ? 2.980 -4.424 -18.270 1.00 96.62 82 GLY A O 1
ATOM 643 N N . ASP A 1 83 ? 5.031 -3.971 -17.472 1.00 97.50 83 ASP A N 1
ATOM 644 C CA . ASP A 1 83 ? 5.637 -5.294 -17.696 1.00 97.50 83 ASP A CA 1
ATOM 645 C C . ASP A 1 83 ? 5.267 -6.316 -16.605 1.00 97.50 83 ASP A C 1
ATOM 647 O O . ASP A 1 83 ? 5.480 -7.523 -16.758 1.00 97.50 83 ASP A O 1
ATOM 651 N N . LEU A 1 84 ? 4.741 -5.834 -15.478 1.00 97.69 84 LEU A N 1
ATOM 652 C CA . LEU A 1 84 ? 4.205 -6.633 -14.383 1.00 97.69 84 LEU A CA 1
ATOM 653 C C . LEU A 1 84 ? 2.879 -6.017 -13.919 1.00 97.69 84 LEU A C 1
ATOM 655 O O . LEU A 1 84 ? 2.730 -4.799 -13.864 1.00 97.69 84 LEU A O 1
ATOM 659 N N . ALA A 1 85 ? 1.889 -6.849 -13.608 1.00 97.31 85 ALA A N 1
ATOM 660 C CA . ALA A 1 85 ? 0.559 -6.379 -13.234 1.00 97.31 85 ALA A CA 1
ATOM 661 C C . ALA A 1 85 ? 0.337 -6.468 -11.721 1.00 97.31 85 ALA A C 1
ATOM 663 O O . ALA A 1 85 ? 0.678 -7.465 -11.085 1.00 97.31 85 ALA A O 1
ATOM 664 N N . LEU A 1 86 ? -0.320 -5.450 -11.162 1.00 98.06 86 LEU A N 1
ATOM 665 C CA . LEU A 1 86 ? -0.930 -5.546 -9.837 1.00 98.06 86 LEU A CA 1
ATOM 666 C C . LEU A 1 86 ? -2.116 -6.530 -9.864 1.00 98.06 86 LEU A C 1
ATOM 668 O O . LEU A 1 86 ? -2.688 -6.783 -10.932 1.00 98.06 86 LEU A O 1
ATOM 672 N N . PRO A 1 87 ? -2.546 -7.062 -8.706 1.00 97.19 87 PRO A N 1
ATOM 673 C CA . PRO A 1 87 ? -3.706 -7.935 -8.645 1.00 97.19 87 PRO A CA 1
ATOM 674 C C . PRO A 1 87 ? -4.967 -7.236 -9.162 1.00 97.19 87 PRO A C 1
ATOM 676 O O . PRO A 1 87 ? -5.137 -6.019 -9.044 1.00 97.19 87 PRO A O 1
ATOM 679 N N . ALA A 1 88 ? -5.897 -8.027 -9.696 1.00 95.19 88 ALA A N 1
ATOM 680 C CA . ALA A 1 88 ? -7.153 -7.507 -10.220 1.00 95.19 88 ALA A CA 1
ATOM 681 C C . ALA A 1 88 ? -7.872 -6.614 -9.188 1.00 95.19 88 ALA A C 1
ATOM 683 O O . ALA A 1 88 ? -8.037 -6.981 -8.023 1.00 95.19 88 ALA A O 1
ATOM 684 N N . GLY A 1 89 ? -8.301 -5.427 -9.626 1.00 94.88 89 GLY A N 1
ATOM 685 C CA . GLY A 1 89 ? -9.007 -4.458 -8.783 1.00 94.88 89 GLY A CA 1
ATOM 686 C C . GLY A 1 89 ? -8.122 -3.578 -7.891 1.00 94.88 89 GLY A C 1
ATOM 687 O O . GLY A 1 89 ? -8.672 -2.836 -7.081 1.00 94.88 89 GLY A O 1
ATOM 688 N N . TRP A 1 90 ? -6.791 -3.638 -8.017 1.00 96.88 90 TRP A N 1
ATOM 689 C CA . TRP A 1 90 ? -5.865 -2.710 -7.341 1.00 96.88 90 TRP A CA 1
ATOM 690 C C . TRP A 1 90 ? -5.549 -1.454 -8.166 1.00 96.88 90 TRP A C 1
ATOM 692 O O . TRP A 1 90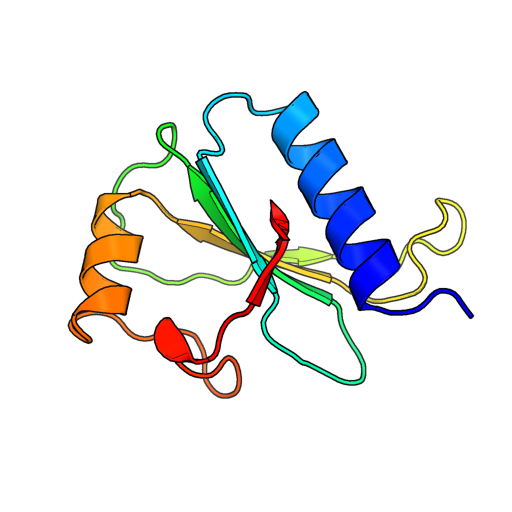 ? -5.008 -0.493 -7.627 1.0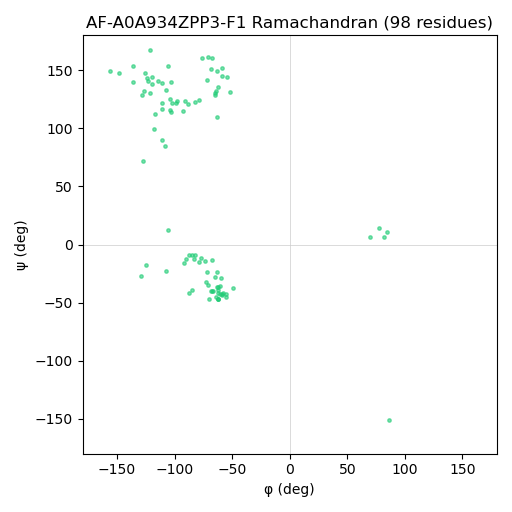0 96.88 90 TRP A O 1
ATOM 702 N N . GLY A 1 91 ? -5.915 -1.445 -9.451 1.00 95.56 91 GLY A N 1
ATOM 703 C CA . GLY A 1 91 ? -5.611 -0.359 -10.381 1.00 95.56 91 GLY A CA 1
ATOM 704 C C . GLY A 1 91 ? -4.235 -0.517 -11.031 1.00 95.56 91 GLY A C 1
ATOM 705 O O . GLY A 1 91 ? -3.754 -1.630 -11.228 1.00 95.56 91 GLY A O 1
ATOM 706 N N . THR A 1 92 ? -3.623 0.608 -11.388 1.00 97.12 92 THR A N 1
ATOM 707 C CA . THR A 1 92 ? -2.260 0.709 -11.935 1.00 97.12 92 THR A CA 1
ATOM 708 C C . THR A 1 92 ? -1.394 1.596 -11.045 1.00 97.12 92 THR A C 1
ATOM 710 O O . THR A 1 92 ? -1.934 2.351 -10.230 1.00 97.12 92 THR A O 1
ATOM 713 N N . ALA A 1 93 ? -0.070 1.585 -11.241 1.00 97.25 93 ALA A N 1
ATOM 714 C CA . ALA A 1 93 ? 0.853 2.457 -10.505 1.00 97.25 93 ALA A CA 1
ATOM 715 C C . ALA A 1 93 ? 0.419 3.935 -10.506 1.00 97.25 93 ALA A C 1
ATOM 717 O O . ALA A 1 93 ? 0.501 4.605 -9.482 1.00 97.25 93 ALA A O 1
ATOM 718 N N . GLN A 1 94 ? -0.130 4.427 -11.623 1.00 97.06 94 GLN A N 1
ATOM 719 C CA . GLN A 1 94 ? -0.573 5.819 -11.774 1.00 97.06 94 GLN A CA 1
ATOM 720 C C . GLN A 1 94 ? -1.842 6.144 -10.972 1.00 97.06 94 GLN A C 1
ATOM 722 O O . GLN A 1 94 ? -2.100 7.306 -10.669 1.00 97.06 94 GLN A O 1
ATOM 727 N N . THR A 1 95 ? -2.651 5.134 -10.645 1.00 97.19 95 THR A N 1
ATOM 728 C CA . THR A 1 95 ? -3.884 5.304 -9.858 1.00 97.19 95 THR A CA 1
ATOM 729 C C . THR A 1 95 ? -3.665 5.139 -8.357 1.00 97.19 95 THR A C 1
ATOM 731 O O . THR A 1 95 ? -4.526 5.535 -7.570 1.00 97.19 95 THR A O 1
ATOM 734 N N . LEU A 1 96 ? -2.529 4.564 -7.949 1.00 98.06 96 LEU A N 1
ATOM 735 C CA . LEU A 1 96 ? -2.207 4.381 -6.542 1.00 98.06 96 LEU A CA 1
ATOM 736 C C . LEU A 1 96 ? -1.857 5.716 -5.878 1.00 98.06 96 LEU A C 1
ATOM 738 O O . LEU A 1 96 ? -1.163 6.562 -6.443 1.00 98.06 96 LEU A O 1
ATOM 742 N N . ARG A 1 97 ? -2.291 5.897 -4.628 1.00 98.19 97 ARG A N 1
ATOM 743 C CA . ARG A 1 97 ? -1.939 7.082 -3.839 1.00 98.19 97 ARG A CA 1
ATOM 744 C C . ARG A 1 97 ? -0.694 6.797 -3.013 1.00 98.19 97 ARG A C 1
ATOM 746 O O . ARG A 1 97 ? -0.765 6.013 -2.075 1.00 98.19 97 ARG A O 1
ATOM 753 N N . LYS A 1 98 ? 0.416 7.487 -3.272 1.00 97.94 98 LYS A N 1
ATOM 754 C CA . LYS A 1 98 ? 1.576 7.445 -2.368 1.00 97.94 98 LYS A CA 1
ATOM 755 C C . LYS A 1 98 ? 1.217 8.060 -1.010 1.00 97.94 98 LYS A C 1
ATOM 757 O O . LYS A 1 98 ? 0.682 9.170 -0.958 1.00 97.94 98 LYS A O 1
ATOM 762 N N . ILE A 1 99 ? 1.488 7.341 0.076 1.00 97.94 99 ILE A N 1
ATOM 763 C CA . ILE A 1 99 ? 1.144 7.755 1.446 1.00 97.94 99 ILE A CA 1
ATOM 764 C C . ILE A 1 99 ? 2.335 7.783 2.404 1.00 97.94 99 ILE A C 1
ATOM 766 O O . ILE A 1 99 ? 2.222 8.450 3.433 1.00 97.94 99 ILE A O 1
ATOM 770 N N . ALA A 1 100 ? 3.440 7.113 2.065 1.00 92.50 100 ALA A N 1
ATOM 771 C CA . ALA A 1 100 ? 4.704 7.173 2.793 1.00 92.50 100 ALA A CA 1
ATOM 772 C C . ALA A 1 100 ? 5.902 6.891 1.876 1.00 92.50 100 ALA A C 1
ATOM 774 O O . ALA A 1 100 ? 5.704 6.499 0.699 1.00 92.50 100 ALA A O 1
#

Foldseek 3Di:
DDDLLVLLLVVVVVVCVVAVQFPWKWFQDDDAATEIETEGQVDDDPLDFDWDWDDADVVVVRRGIYIYTYHYPVSLVCQQVVVHDHPPSSDGPVNIGIND

Solvent-accessible surface area (backbone atoms only — not comparable to full-atom values): 5719 Å² total; per-residue (Å²): 130,84,54,64,71,58,51,46,43,53,52,49,52,51,50,38,72,76,37,79,46,50,71,37,29,28,39,30,85,60,96,74,42,40,35,39,42,36,33,18,74,81,39,70,69,77,88,67,79,63,78,47,79,44,78,52,39,58,92,78,72,36,75,43,33,37,35,37,34,78,33,7,56,66,41,47,52,30,31,66,75,64,80,38,73,65,61,92,86,49,63,50,64,90,71,36,43,77,69,78

Nearest PDB structures (foldseek):
  7aer-assembly1_A  TM=5.128E-01  e=3.400E-01  Shewanella oneidensis MR-1
  7ae2-assembly1_B-2  TM=6.228E-01  e=6.495E-01  Aphanizomenon flos-aquae 2012/KM1/D3
  6m6v-assembly1_A  TM=5.266E-01  e=4.830E+00  Shewanella oneidensis MR-1
  5yep-assembly1_A  TM=4.904E-01  e=3.495E+00  Shewanella oneidensis MR-1

Secondary structure (DSSP, 8-state):
---HHHHHHHHHHHHHHH-TTEEEEEEEP-SSEEEEEEEETTSPP-S--PEEEE--BGGGTB-SEEEEEEEEHHHHHHHHHTSSPPPTTS--GGGSEE--

Sequence (100 aa):
MKPILEVARELANAHRAEDHETKSVYLAENEHEVRLVEVSGSIGSSGEVLPFRFAPRPDLG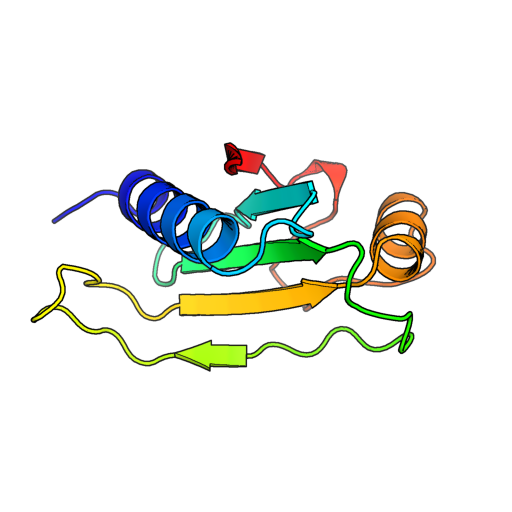VPYASVVLLLGVDDWERIEHGDLALPAGWGTAQTLRKIA

Radius of gyration: 12.94 Å; Cα contacts (8 Å, |Δi|>4): 188; chains: 1; bounding box: 30×20×37 Å

pLDDT: mean 96.34, std 2.67, range [79.88, 98.69]

Mean predicted aligned error: 2.41 Å